Protein AF-A0A662E139-F1 (afdb_monomer_lite)

pLDDT: mean 90.57, std 6.93, range [58.88, 96.94]

Radius of gyration: 11.95 Å; chains: 1; bounding box: 34×24×25 Å

Secondary structure (DSSP, 8-state):
-HHHHHHHTS---HHHHHHHHT--HHHHHHHHHHHHHHHHH-HHHHHHHHHHHHHHHHTT-

Sequence (61 aa):
MIVTLGRERWGQRTKYLGSVLGKSADTVTYIQHEGIRQRLEDETFRQRFESLDGQMVEMER

Structure (mmCIF, N/CA/C/O backbone):
data_AF-A0A662E139-F1
#
_entry.id   AF-A0A662E139-F1
#
loop_
_atom_site.group_PDB
_atom_site.id
_atom_site.type_symbol
_atom_site.label_atom_id
_atom_site.label_alt_id
_atom_site.label_comp_id
_atom_site.label_asym_id
_atom_site.label_entity_id
_atom_site.label_seq_id
_atom_site.pdbx_PDB_ins_code
_atom_site.Cartn_x
_atom_site.Cartn_y
_atom_site.Cartn_z
_atom_site.occupancy
_atom_site.B_iso_or_equiv
_atom_site.auth_seq_id
_atom_site.auth_comp_id
_atom_site.auth_asym_id
_atom_site.auth_atom_id
_atom_site.pdbx_PDB_model_num
ATOM 1 N N . MET A 1 1 ? -0.211 1.788 -0.597 1.00 84.00 1 MET A N 1
ATOM 2 C CA . MET A 1 1 ? -1.594 1.252 -0.629 1.00 84.00 1 MET A CA 1
ATOM 3 C C . MET A 1 1 ? -1.671 -0.088 -1.361 1.00 84.00 1 MET A C 1
ATOM 5 O O . MET A 1 1 ? -1.544 -1.079 -0.667 1.00 84.00 1 MET A O 1
ATOM 9 N N . ILE A 1 2 ? -1.777 -0.177 -2.700 1.00 85.44 2 ILE A N 1
ATOM 10 C CA . ILE A 1 2 ? -2.018 -1.470 -3.405 1.00 85.44 2 ILE A CA 1
ATOM 11 C C . ILE A 1 2 ? -1.008 -2.580 -3.046 1.00 85.44 2 ILE A C 1
ATOM 13 O O . ILE A 1 2 ? -1.422 -3.684 -2.724 1.00 85.44 2 ILE A O 1
ATOM 17 N N . VAL A 1 3 ? 0.302 -2.298 -3.030 1.00 89.44 3 VAL A N 1
ATOM 18 C CA . VAL A 1 3 ? 1.335 -3.277 -2.607 1.00 89.44 3 VAL A CA 1
ATOM 19 C C . VAL A 1 3 ? 1.120 -3.760 -1.167 1.00 89.44 3 VAL A C 1
ATOM 21 O O . VAL A 1 3 ? 1.279 -4.943 -0.877 1.00 89.44 3 VAL A O 1
ATOM 24 N N . THR A 1 4 ? 0.753 -2.842 -0.274 1.00 88.88 4 THR A N 1
ATOM 25 C CA . THR A 1 4 ? 0.488 -3.095 1.146 1.00 88.88 4 THR A CA 1
ATOM 26 C C . THR A 1 4 ? -0.760 -3.968 1.321 1.00 88.88 4 THR A C 1
ATOM 28 O O . THR A 1 4 ? -0.680 -4.983 1.999 1.00 88.88 4 THR A O 1
ATOM 31 N N . LEU A 1 5 ? -1.867 -3.661 0.629 1.00 88.81 5 LEU A N 1
ATOM 32 C CA . LEU A 1 5 ? -3.084 -4.493 0.612 1.00 88.81 5 LEU A CA 1
ATOM 33 C C . LEU A 1 5 ? -2.816 -5.877 -0.005 1.00 88.81 5 LEU A C 1
ATOM 35 O O . LEU A 1 5 ? -3.161 -6.896 0.587 1.00 88.81 5 LEU A O 1
ATOM 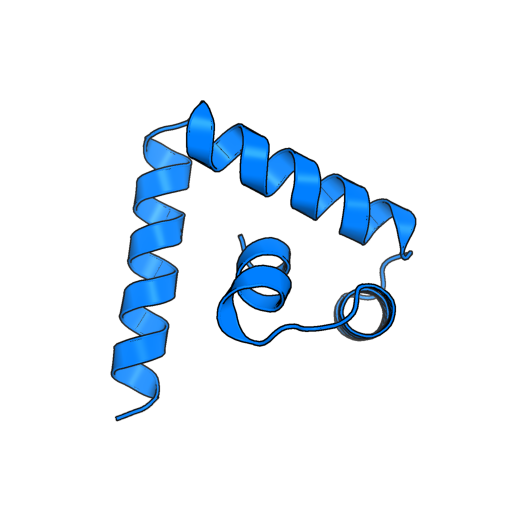39 N N . GLY A 1 6 ? -2.107 -5.928 -1.139 1.00 87.81 6 GLY A N 1
ATOM 40 C CA . GLY A 1 6 ? -1.639 -7.163 -1.781 1.00 87.81 6 GLY A CA 1
ATOM 41 C C . GLY A 1 6 ? -0.904 -8.097 -0.814 1.00 87.81 6 GLY A C 1
ATOM 42 O O . GLY A 1 6 ? -1.177 -9.298 -0.773 1.00 87.81 6 GLY A O 1
ATOM 43 N N . ARG A 1 7 ? 0.004 -7.525 -0.009 1.00 87.62 7 ARG A N 1
ATOM 44 C CA . ARG A 1 7 ? 0.770 -8.204 1.049 1.00 87.62 7 ARG A CA 1
ATOM 45 C C . ARG A 1 7 ? -0.083 -8.635 2.241 1.00 87.62 7 ARG A C 1
ATOM 47 O O . ARG A 1 7 ? 0.056 -9.776 2.668 1.00 87.62 7 ARG A O 1
ATOM 54 N N . GLU A 1 8 ? -0.886 -7.732 2.798 1.00 86.94 8 GLU A N 1
ATOM 55 C CA . GLU A 1 8 ? -1.545 -7.918 4.100 1.00 86.94 8 GLU A CA 1
ATOM 56 C C . GLU A 1 8 ? -2.863 -8.700 4.001 1.00 86.94 8 GLU A C 1
ATOM 58 O O . GLU A 1 8 ? -3.112 -9.553 4.847 1.00 86.94 8 GLU A O 1
ATOM 63 N N . ARG A 1 9 ? -3.667 -8.477 2.953 1.00 85.31 9 ARG A N 1
ATOM 64 C CA . ARG A 1 9 ? -4.980 -9.123 2.775 1.00 85.31 9 ARG A CA 1
ATOM 65 C C . ARG A 1 9 ? -4.896 -10.476 2.072 1.00 85.31 9 ARG A C 1
ATOM 67 O O . ARG A 1 9 ? -5.482 -11.448 2.531 1.00 85.31 9 ARG A O 1
ATOM 74 N N . TRP A 1 10 ? -4.150 -10.553 0.967 1.00 88.19 10 TRP A N 1
ATOM 75 C CA . TRP A 1 10 ? -4.096 -11.753 0.112 1.00 88.19 10 TRP A CA 1
ATOM 76 C C . TRP A 1 10 ? -2.737 -12.476 0.131 1.00 88.19 10 TRP A C 1
ATOM 78 O O . TRP A 1 10 ? -2.495 -13.362 -0.690 1.00 88.19 10 TRP A O 1
ATOM 88 N N . GLY A 1 11 ? -1.818 -12.100 1.031 1.00 88.56 11 GLY A N 1
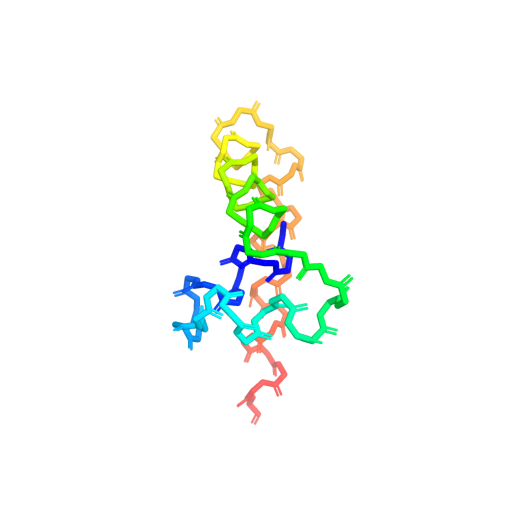ATOM 89 C CA . GLY A 1 11 ? -0.533 -12.788 1.218 1.00 88.56 11 GLY A CA 1
ATOM 90 C C . GLY A 1 11 ? 0.388 -12.790 -0.012 1.00 88.56 11 GLY A C 1
ATOM 91 O O . GLY A 1 11 ? 1.248 -13.667 -0.145 1.00 88.56 11 GLY A O 1
ATOM 92 N N . GLN A 1 12 ? 0.211 -11.851 -0.948 1.00 92.69 12 GLN A N 1
ATOM 93 C CA . GLN A 1 12 ? 0.886 -11.895 -2.244 1.00 92.69 12 GLN A CA 1
ATOM 94 C C . GLN A 1 12 ? 2.404 -11.733 -2.098 1.00 92.69 12 GLN A C 1
ATOM 96 O O . GLN A 1 12 ? 2.915 -10.825 -1.439 1.00 92.69 12 GLN A O 1
ATOM 101 N N . ARG A 1 13 ? 3.154 -12.625 -2.753 1.00 93.38 13 ARG A N 1
ATOM 102 C CA . ARG A 1 13 ? 4.623 -12.635 -2.703 1.00 93.38 13 ARG A CA 1
ATOM 103 C C . ARG A 1 13 ? 5.198 -11.422 -3.441 1.00 93.38 13 ARG A C 1
ATOM 105 O O . ARG A 1 13 ? 4.764 -11.115 -4.549 1.00 93.38 13 ARG A O 1
ATOM 112 N N . THR A 1 14 ? 6.265 -10.825 -2.908 1.00 91.69 14 THR A N 1
ATOM 113 C CA . THR A 1 14 ? 6.979 -9.675 -3.504 1.00 91.69 14 THR A CA 1
ATOM 114 C C . THR A 1 14 ? 7.321 -9.873 -4.988 1.00 91.69 14 THR A C 1
ATOM 116 O O . THR A 1 14 ? 7.141 -8.958 -5.784 1.00 91.69 14 THR A O 1
ATOM 119 N N . LYS A 1 15 ? 7.742 -11.084 -5.395 1.00 90.88 15 LYS A N 1
ATOM 120 C CA . LYS A 1 15 ? 8.033 -11.414 -6.805 1.00 90.88 15 LYS A CA 1
ATOM 121 C C . LYS A 1 15 ? 6.790 -11.361 -7.708 1.00 90.88 15 LYS A C 1
ATOM 123 O O . LYS A 1 15 ? 6.895 -10.918 -8.846 1.00 90.88 15 LYS A O 1
ATOM 128 N N . TYR A 1 16 ? 5.631 -11.796 -7.210 1.00 93.38 16 TYR A N 1
ATOM 129 C CA . TYR A 1 16 ? 4.367 -11.733 -7.949 1.00 93.38 16 TYR A CA 1
ATOM 130 C C . TYR A 1 16 ? 3.915 -10.278 -8.114 1.00 93.38 16 TYR A C 1
ATOM 132 O O . TYR A 1 16 ? 3.683 -9.833 -9.234 1.00 93.38 16 TYR A O 1
ATOM 140 N N . LEU A 1 17 ? 3.917 -9.511 -7.019 1.00 93.56 17 LEU A N 1
ATOM 141 C CA . LEU A 1 17 ? 3.633 -8.073 -7.031 1.00 93.56 17 LEU A CA 1
ATOM 142 C C . LEU A 1 17 ? 4.564 -7.308 -7.987 1.00 93.56 17 LEU A C 1
ATOM 144 O O . LEU A 1 17 ? 4.097 -6.481 -8.762 1.00 93.56 17 LEU A O 1
ATOM 148 N N . GLY A 1 18 ? 5.864 -7.622 -7.992 1.00 94.12 18 GLY A N 1
ATOM 149 C CA . GLY A 1 18 ? 6.829 -7.030 -8.923 1.00 94.12 18 GLY A CA 1
ATOM 150 C C . GLY A 1 18 ? 6.506 -7.340 -10.385 1.00 94.12 18 GLY A C 1
ATOM 151 O O . GLY A 1 18 ? 6.508 -6.435 -11.216 1.00 94.12 18 GLY A O 1
ATOM 152 N N . SER A 1 19 ? 6.138 -8.590 -10.685 1.00 94.88 19 SER A N 1
ATOM 153 C CA . SER A 1 19 ? 5.717 -9.004 -12.029 1.00 94.88 19 SER A CA 1
ATOM 154 C C . SER A 1 19 ? 4.447 -8.289 -12.498 1.00 94.88 19 SER A C 1
ATOM 156 O O . SER A 1 19 ? 4.390 -7.867 -13.648 1.00 94.88 19 SER A O 1
ATOM 158 N N . VAL A 1 20 ? 3.443 -8.137 -11.627 1.00 93.38 20 VAL A N 1
ATOM 159 C CA . VAL A 1 20 ? 2.171 -7.462 -11.952 1.00 93.38 20 VAL A CA 1
ATOM 160 C C . VAL A 1 20 ? 2.365 -5.954 -12.143 1.00 93.38 20 VAL A C 1
ATOM 162 O O . VAL A 1 20 ? 1.743 -5.356 -13.014 1.00 93.38 20 VAL A O 1
ATOM 165 N N . LEU A 1 21 ? 3.242 -5.331 -11.351 1.00 91.88 21 LEU A N 1
ATOM 166 C CA . LEU A 1 21 ? 3.465 -3.879 -11.360 1.00 91.88 21 LEU A CA 1
ATOM 167 C C . LEU A 1 21 ? 4.588 -3.424 -12.311 1.00 91.88 21 LEU A C 1
ATOM 169 O O . LEU A 1 21 ? 4.853 -2.223 -12.409 1.00 91.88 21 LEU A O 1
ATOM 173 N N . GLY A 1 22 ? 5.290 -4.355 -12.966 1.00 95.88 22 GLY A N 1
ATOM 174 C CA . GLY A 1 22 ? 6.477 -4.056 -13.773 1.00 95.88 22 GLY A CA 1
ATOM 175 C C . GLY A 1 22 ? 7.618 -3.432 -12.956 1.00 95.88 22 GLY A C 1
ATOM 176 O O . GLY A 1 22 ? 8.264 -2.491 -13.419 1.00 95.88 22 GLY A O 1
ATOM 177 N N . LYS A 1 23 ? 7.831 -3.896 -11.714 1.00 95.56 23 LYS A N 1
ATOM 178 C CA . LYS A 1 23 ? 8.827 -3.369 -10.758 1.00 95.56 23 LYS A CA 1
ATOM 179 C C . LYS A 1 23 ? 9.759 -4.464 -10.233 1.00 95.56 23 LYS A C 1
ATOM 181 O O . LYS A 1 23 ? 9.387 -5.634 -10.167 1.00 95.56 23 LYS A O 1
ATOM 186 N N . SER A 1 24 ? 10.963 -4.075 -9.806 1.00 96.12 24 SER A N 1
ATOM 187 C CA . SER A 1 24 ? 11.882 -4.984 -9.111 1.00 96.12 24 SER A CA 1
ATOM 188 C C . SER A 1 24 ? 11.359 -5.354 -7.717 1.00 96.12 24 SER A C 1
ATOM 190 O O . SER A 1 24 ? 10.535 -4.645 -7.131 1.00 96.12 24 SER A O 1
ATOM 192 N N . ALA A 1 25 ? 11.864 -6.458 -7.160 1.00 90.94 25 ALA A N 1
ATOM 193 C CA . ALA A 1 25 ? 11.514 -6.885 -5.805 1.00 90.94 25 ALA A CA 1
ATOM 194 C C . ALA A 1 25 ? 11.908 -5.842 -4.740 1.00 90.94 25 ALA A C 1
ATOM 196 O O . ALA A 1 25 ? 11.165 -5.642 -3.777 1.00 90.94 25 ALA A O 1
ATOM 197 N N . ASP A 1 26 ? 13.020 -5.134 -4.944 1.00 94.62 26 ASP A N 1
ATOM 198 C CA . ASP A 1 26 ? 13.492 -4.079 -4.042 1.00 94.62 26 ASP A CA 1
ATOM 199 C C . ASP A 1 26 ? 12.542 -2.879 -4.056 1.00 94.62 26 ASP A C 1
ATOM 201 O O . ASP A 1 26 ? 12.135 -2.400 -3.001 1.00 94.62 26 ASP A O 1
ATOM 205 N N . THR A 1 27 ? 12.088 -2.449 -5.242 1.00 95.44 27 THR A N 1
ATOM 206 C CA . THR A 1 27 ? 11.084 -1.381 -5.367 1.00 95.44 27 THR A CA 1
ATOM 207 C C . THR A 1 27 ? 9.767 -1.760 -4.688 1.00 95.44 27 THR A C 1
ATOM 209 O O . THR A 1 27 ? 9.178 -0.929 -4.001 1.00 95.44 27 THR A O 1
ATOM 212 N N . VAL A 1 28 ? 9.304 -3.008 -4.822 1.00 94.81 28 VAL A N 1
ATOM 213 C CA . VAL A 1 28 ? 8.090 -3.479 -4.125 1.00 94.81 28 VAL A CA 1
ATOM 214 C C . VAL A 1 28 ? 8.288 -3.488 -2.606 1.00 94.81 28 VAL A C 1
ATOM 216 O O . VAL A 1 28 ? 7.395 -3.063 -1.875 1.00 94.81 28 VAL A O 1
ATOM 219 N N . THR A 1 29 ? 9.455 -3.920 -2.125 1.00 92.56 29 THR A N 1
ATOM 220 C CA . THR A 1 29 ? 9.790 -3.935 -0.690 1.00 92.56 29 THR A CA 1
ATOM 221 C C . THR A 1 29 ? 9.850 -2.516 -0.118 1.00 92.56 29 THR A C 1
ATOM 223 O O . THR A 1 29 ? 9.248 -2.246 0.920 1.00 92.56 29 THR A O 1
ATOM 226 N N . TYR A 1 30 ? 10.472 -1.580 -0.839 1.00 94.62 30 TYR A N 1
ATOM 227 C CA . TYR A 1 30 ? 10.493 -0.159 -0.488 1.00 94.62 30 TYR A CA 1
ATOM 228 C C . TYR A 1 30 ? 9.081 0.446 -0.421 1.00 94.62 30 TYR A C 1
ATOM 230 O O . TYR A 1 30 ? 8.713 1.024 0.599 1.00 94.62 30 TYR A O 1
ATOM 238 N N . ILE A 1 31 ? 8.249 0.245 -1.455 1.00 93.88 31 ILE A N 1
ATOM 239 C CA . ILE A 1 31 ? 6.856 0.735 -1.478 1.00 93.88 31 ILE A CA 1
ATOM 240 C C . ILE A 1 31 ? 6.037 0.150 -0.317 1.00 93.88 31 ILE A C 1
ATOM 242 O O . ILE A 1 31 ? 5.157 0.826 0.219 1.00 93.88 31 ILE A O 1
ATOM 246 N N . GLN A 1 32 ? 6.304 -1.095 0.086 1.00 92.12 32 GLN A N 1
ATOM 247 C CA . GLN A 1 32 ? 5.656 -1.692 1.251 1.00 92.12 32 GLN A CA 1
ATOM 248 C C . GLN A 1 32 ? 6.080 -0.997 2.551 1.00 92.12 32 GLN A C 1
ATOM 250 O O . GLN A 1 32 ? 5.208 -0.645 3.342 1.00 92.12 32 GLN A O 1
ATOM 255 N N . HIS A 1 33 ? 7.384 -0.801 2.771 1.00 93.44 33 HIS A N 1
ATOM 256 C CA . HIS A 1 33 ? 7.904 -0.152 3.980 1.00 93.44 33 HIS A CA 1
ATOM 257 C C . HIS A 1 33 ? 7.378 1.284 4.103 1.00 93.44 33 HIS A C 1
ATOM 259 O O . HIS A 1 33 ? 6.855 1.654 5.151 1.00 93.44 33 HIS A O 1
ATOM 265 N N . GLU A 1 34 ? 7.405 2.049 3.009 1.00 94.81 34 GLU A N 1
ATOM 266 C CA . GLU A 1 34 ? 6.796 3.380 2.955 1.00 94.81 34 GLU A CA 1
ATOM 267 C C . GLU A 1 34 ? 5.284 3.341 3.191 1.00 94.81 34 GLU A C 1
ATOM 269 O O . GLU A 1 34 ? 4.762 4.184 3.909 1.00 94.81 34 GLU A O 1
ATOM 274 N N . GLY A 1 35 ? 4.569 2.345 2.660 1.00 92.56 35 GLY A N 1
ATOM 275 C CA . GLY A 1 35 ? 3.137 2.187 2.914 1.00 92.56 35 GLY A CA 1
ATOM 276 C C . GLY A 1 35 ? 2.796 1.872 4.376 1.00 92.56 35 GLY A C 1
ATOM 277 O O . GLY A 1 35 ? 1.760 2.320 4.859 1.00 92.56 35 GLY A O 1
ATOM 278 N N . ILE A 1 36 ? 3.659 1.138 5.086 1.00 91.25 36 ILE A N 1
ATOM 279 C CA . ILE A 1 36 ? 3.521 0.893 6.531 1.00 91.25 36 ILE A CA 1
ATOM 280 C C . ILE A 1 36 ? 3.801 2.186 7.303 1.00 91.25 36 ILE A C 1
ATOM 282 O O . ILE A 1 36 ? 2.988 2.578 8.136 1.00 91.25 36 ILE A O 1
ATOM 286 N N . ARG A 1 37 ? 4.903 2.879 6.983 1.00 95.38 37 ARG A N 1
ATOM 287 C CA . ARG A 1 37 ? 5.284 4.157 7.603 1.00 95.38 37 ARG A CA 1
ATOM 288 C C . ARG A 1 37 ? 4.189 5.214 7.437 1.00 95.38 37 ARG A C 1
ATOM 290 O O . ARG A 1 37 ? 3.723 5.777 8.419 1.00 95.38 37 ARG A O 1
ATOM 297 N N . GLN A 1 38 ? 3.698 5.407 6.214 1.00 94.94 38 GLN A N 1
ATOM 298 C CA . GLN A 1 38 ? 2.618 6.349 5.904 1.00 94.94 38 GLN A CA 1
ATOM 299 C C . GLN A 1 38 ? 1.309 5.992 6.624 1.00 94.94 38 GLN A C 1
ATOM 301 O O . GLN A 1 38 ? 0.603 6.895 7.047 1.00 94.94 38 GLN A O 1
ATOM 306 N N . ARG A 1 39 ? 0.992 4.709 6.859 1.00 91.75 39 ARG A N 1
ATOM 307 C CA . ARG A 1 39 ? -0.193 4.334 7.658 1.00 91.75 39 ARG A CA 1
ATOM 308 C C . ARG A 1 39 ? -0.059 4.680 9.150 1.00 91.75 39 ARG A C 1
ATOM 310 O O . ARG A 1 39 ? -1.078 4.830 9.817 1.00 91.75 39 ARG A O 1
ATOM 317 N N . LEU A 1 40 ? 1.166 4.782 9.670 1.00 93.19 40 LEU A N 1
ATOM 318 C CA . LEU A 1 40 ? 1.445 5.160 11.062 1.00 93.19 40 LEU A CA 1
ATOM 319 C C . LEU A 1 40 ? 1.590 6.680 11.251 1.00 93.19 40 LEU A C 1
ATOM 321 O O . LEU A 1 40 ? 1.281 7.184 12.326 1.00 93.19 40 LEU A O 1
ATOM 325 N N . GLU A 1 41 ? 2.072 7.392 10.229 1.00 96.75 41 GLU A N 1
ATOM 326 C CA . GLU A 1 41 ? 2.479 8.804 10.321 1.00 96.75 41 GLU A CA 1
ATOM 327 C C . GLU A 1 41 ? 1.545 9.782 9.577 1.00 96.75 41 GLU 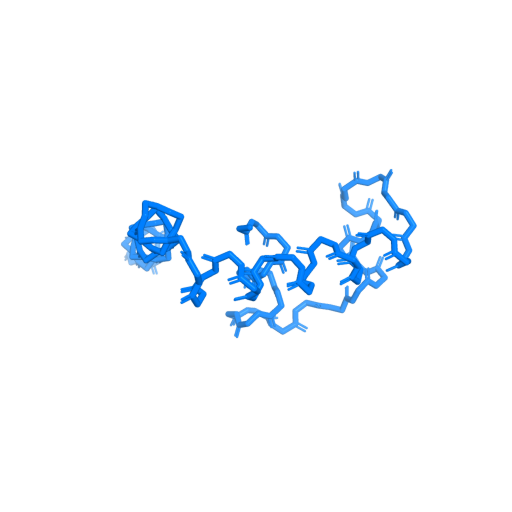A C 1
ATOM 329 O O . GLU A 1 41 ? 1.536 10.969 9.899 1.00 96.75 41 GLU A O 1
ATOM 334 N N . ASP A 1 42 ? 0.752 9.318 8.602 1.00 96.94 42 ASP A N 1
ATOM 335 C CA . ASP A 1 42 ? -0.165 10.136 7.794 1.00 96.94 42 ASP A CA 1
ATOM 336 C C . ASP A 1 42 ? -1.617 9.641 7.936 1.00 96.94 42 ASP A C 1
ATOM 338 O O . ASP A 1 42 ? -2.041 8.631 7.368 1.00 96.94 42 ASP A O 1
ATOM 342 N N . GLU A 1 43 ? -2.410 10.410 8.681 1.00 96.31 43 GLU A N 1
ATOM 343 C CA . GLU A 1 43 ? -3.833 10.156 8.921 1.00 96.31 43 GLU A CA 1
ATOM 344 C C . GLU A 1 43 ? -4.673 10.152 7.628 1.00 96.31 43 GLU A C 1
ATOM 346 O O . GLU A 1 43 ? -5.599 9.352 7.491 1.00 96.31 43 GLU A O 1
ATOM 351 N N . THR A 1 44 ? -4.335 10.985 6.637 1.00 96.19 44 THR A N 1
ATOM 352 C CA . THR A 1 44 ? -5.046 11.014 5.345 1.00 96.19 44 THR A CA 1
ATOM 353 C C . THR A 1 44 ? -4.742 9.756 4.536 1.00 96.19 44 THR A C 1
ATOM 355 O O . THR A 1 44 ? -5.630 9.195 3.885 1.00 96.19 44 THR A O 1
ATOM 358 N N . PHE A 1 45 ? -3.496 9.280 4.580 1.00 94.31 45 PHE A N 1
ATOM 359 C CA . PHE A 1 45 ? -3.122 8.002 3.981 1.00 94.31 45 PHE A CA 1
ATOM 360 C C . PHE A 1 45 ? -3.822 6.832 4.681 1.00 94.31 45 PHE A C 1
ATOM 362 O O . PHE A 1 45 ? -4.362 5.958 3.998 1.00 94.31 45 PHE A O 1
ATOM 369 N N . ARG A 1 46 ? -3.862 6.829 6.021 1.00 95.12 46 ARG A N 1
ATOM 370 C CA . ARG A 1 46 ? -4.536 5.801 6.828 1.00 95.12 46 ARG A CA 1
ATOM 371 C C . ARG A 1 46 ? -6.024 5.689 6.484 1.00 95.12 46 ARG A C 1
ATOM 373 O O . ARG A 1 46 ? -6.474 4.603 6.127 1.00 95.12 46 ARG A O 1
ATOM 380 N N . GLN A 1 47 ? -6.755 6.804 6.475 1.00 95.94 47 GLN A N 1
ATOM 381 C CA . GLN A 1 47 ? -8.179 6.832 6.111 1.00 95.94 47 GLN A CA 1
ATOM 382 C C . GLN A 1 47 ? -8.435 6.317 4.685 1.00 95.94 47 GLN A C 1
ATOM 384 O O . GLN A 1 47 ? -9.363 5.543 4.455 1.00 95.94 47 GLN A O 1
ATOM 389 N N . ARG A 1 48 ? -7.594 6.699 3.711 1.00 94.75 48 ARG A N 1
ATOM 390 C CA . ARG A 1 48 ? -7.698 6.202 2.325 1.00 94.75 48 ARG A CA 1
ATOM 391 C C . ARG A 1 48 ? -7.397 4.709 2.214 1.00 94.75 48 ARG A C 1
ATOM 393 O O . ARG A 1 48 ? -8.045 4.024 1.429 1.00 94.75 48 ARG A O 1
ATOM 400 N N 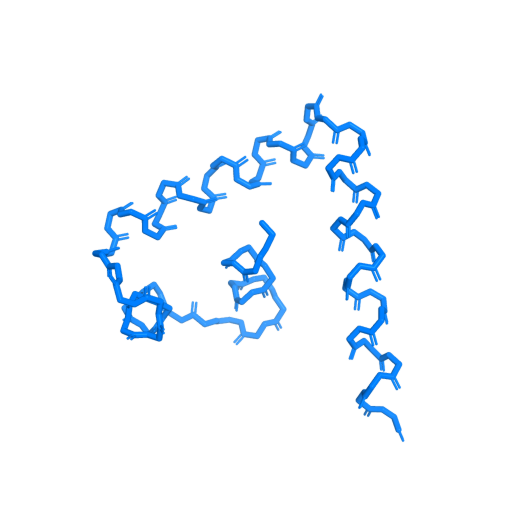. PHE A 1 49 ? -6.434 4.209 2.986 1.00 93.62 49 PHE A N 1
ATOM 401 C CA . PHE A 1 49 ? -6.109 2.787 3.051 1.00 93.62 49 PHE A CA 1
ATOM 402 C C . PHE A 1 49 ? -7.286 1.973 3.608 1.00 93.62 49 PHE A C 1
ATOM 404 O O . PHE A 1 49 ? -7.703 1.010 2.972 1.00 93.62 49 PHE A O 1
ATOM 411 N N . GLU A 1 50 ? -7.848 2.392 4.746 1.00 92.69 50 GLU A N 1
ATOM 412 C CA . GLU A 1 50 ? -9.000 1.739 5.389 1.00 92.69 50 GLU A CA 1
ATOM 413 C C . GLU A 1 50 ? -10.252 1.788 4.498 1.00 92.69 50 GLU A C 1
ATOM 415 O O . GLU A 1 50 ? -10.950 0.787 4.353 1.00 92.69 50 GLU A O 1
ATOM 420 N N . SER A 1 51 ? -10.498 2.919 3.825 1.00 93.62 51 SER A N 1
ATOM 421 C CA . SER A 1 51 ? -11.607 3.064 2.874 1.00 93.62 51 SER A CA 1
ATOM 422 C C . SER A 1 51 ? -11.485 2.118 1.673 1.00 93.62 51 SER A C 1
ATOM 424 O O . SER A 1 51 ? -12.468 1.472 1.309 1.00 93.62 51 SER A O 1
ATOM 426 N N . LEU A 1 52 ? -10.289 1.993 1.083 1.00 91.44 52 LEU A N 1
ATOM 427 C CA . LEU A 1 52 ? -10.039 1.067 -0.028 1.00 91.44 52 LEU A CA 1
ATOM 428 C C . LEU A 1 52 ? -10.191 -0.399 0.394 1.00 91.44 52 LEU A C 1
ATOM 430 O O . LEU A 1 52 ? -10.764 -1.188 -0.354 1.00 91.44 52 LEU A O 1
ATOM 434 N N . ASP A 1 53 ? -9.702 -0.763 1.581 1.00 91.06 53 ASP A N 1
ATOM 435 C CA . ASP A 1 53 ? -9.843 -2.123 2.107 1.00 91.06 53 ASP A CA 1
ATOM 436 C C . ASP A 1 53 ? -11.322 -2.473 2.353 1.00 91.06 53 ASP A C 1
ATOM 438 O O . ASP A 1 53 ? -11.794 -3.528 1.922 1.00 91.06 53 ASP A O 1
ATOM 442 N N . GLY A 1 54 ? -12.090 -1.546 2.939 1.00 91.12 54 GLY A N 1
ATOM 443 C CA . GLY A 1 54 ? -13.536 -1.683 3.129 1.00 91.12 54 GLY A CA 1
ATOM 444 C C . GLY A 1 54 ? -14.300 -1.877 1.814 1.00 91.12 54 GLY A C 1
ATOM 445 O O . GLY A 1 54 ? -15.045 -2.846 1.681 1.00 91.12 54 GLY A O 1
ATOM 446 N N . GLN A 1 55 ? -14.048 -1.033 0.807 1.00 89.81 55 GLN A N 1
ATOM 447 C CA . GLN A 1 55 ? -14.665 -1.160 -0.525 1.00 89.81 55 GLN A CA 1
ATOM 448 C C . GLN A 1 55 ? -14.38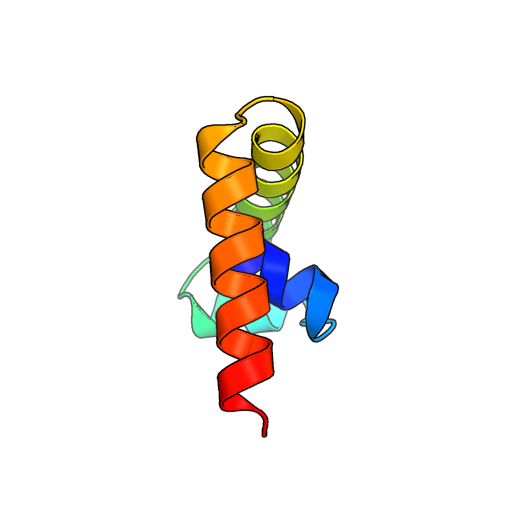5 -2.524 -1.171 1.00 89.81 55 GLN A C 1
ATOM 450 O O . GLN A 1 55 ? -15.265 -3.119 -1.789 1.00 89.81 55 GLN A O 1
ATOM 455 N N . MET A 1 56 ? -13.177 -3.065 -0.992 1.00 84.50 56 MET A N 1
ATOM 456 C CA . MET A 1 56 ? -12.831 -4.392 -1.506 1.00 84.50 56 MET A CA 1
ATOM 457 C C . MET A 1 56 ? -13.572 -5.523 -0.775 1.00 84.50 56 MET A C 1
ATOM 459 O O . MET A 1 56 ? -13.804 -6.560 -1.381 1.00 84.50 56 MET A O 1
ATOM 463 N N . VAL A 1 57 ? -13.979 -5.356 0.496 1.00 81.69 57 VAL A N 1
ATOM 464 C CA . VAL A 1 57 ? -14.871 -6.321 1.187 1.00 81.69 57 VAL A CA 1
ATOM 465 C C . VAL A 1 57 ? -16.284 -6.279 0.603 1.00 81.69 57 VAL A C 1
ATOM 467 O O . VAL A 1 57 ? -16.914 -7.322 0.453 1.00 81.69 57 VAL A O 1
ATOM 470 N N . GLU A 1 58 ? -16.788 -5.093 0.260 1.00 75.12 58 GLU A N 1
ATOM 471 C CA . GLU A 1 58 ? -18.126 -4.940 -0.327 1.00 75.12 58 GLU A CA 1
ATOM 472 C C . GLU A 1 58 ? -18.215 -5.533 -1.739 1.00 75.12 58 GLU A C 1
ATOM 474 O O . GLU A 1 58 ? -19.245 -6.097 -2.091 1.00 75.12 58 GLU A O 1
ATOM 479 N N . MET A 1 59 ? -17.129 -5.479 -2.519 1.00 72.88 59 MET A N 1
ATOM 480 C CA . MET A 1 59 ? -17.042 -6.093 -3.854 1.00 72.88 59 MET A CA 1
ATOM 481 C C . MET A 1 59 ? -16.907 -7.629 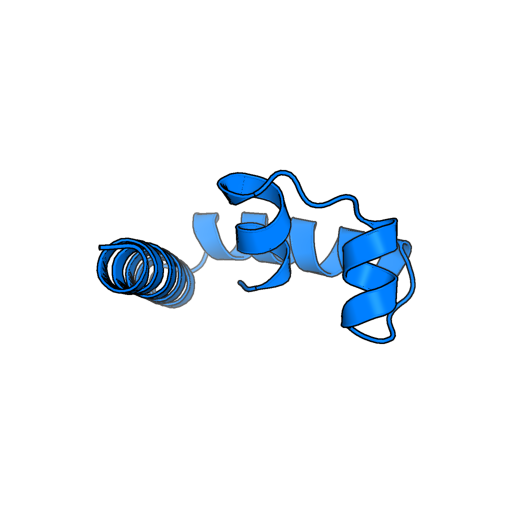-3.849 1.00 72.88 59 MET A C 1
ATOM 483 O O . MET A 1 59 ? -17.046 -8.247 -4.903 1.00 72.88 59 MET A O 1
ATOM 487 N N . GLU A 1 60 ? -16.601 -8.244 -2.703 1.00 67.38 60 GLU A N 1
ATOM 488 C CA . GLU A 1 60 ? -16.460 -9.703 -2.540 1.00 67.38 60 GLU A CA 1
ATOM 489 C C . GLU A 1 60 ? -17.769 -10.380 -2.051 1.00 67.38 60 GLU A C 1
ATOM 491 O O . GLU A 1 60 ? -17.759 -11.577 -1.754 1.00 67.38 60 GLU A O 1
ATOM 496 N N . ARG A 1 61 ? -18.886 -9.635 -1.962 1.00 58.88 61 ARG A N 1
ATOM 497 C CA . ARG A 1 61 ? -20.224 -10.102 -1.534 1.00 58.88 61 ARG A CA 1
ATOM 498 C C . ARG A 1 61 ? -21.235 -10.199 -2.678 1.00 58.88 61 ARG A C 1
ATOM 500 O O . ARG A 1 61 ? -22.074 -11.121 -2.579 1.00 58.88 61 ARG A O 1
#

Foldseek 3Di:
DVLQCCCPVVVHDLVRVCVVVVHDSVVSVVVNVVLVVCCVPPPVSVVVVVVVVVVVVVVVD